Protein AF-A0A5J4QLD7-F1 (afdb_monomer_lite)

InterPro domains:
  IPR014721 Small ribosomal subunit protein uS5 domain 2-type fold, subgroup [G3DSA:3.30.230.10] (1-44)

Sequence (44 aa):
EAEKLGFKKFILPKHNLQGIDEKKRKIELIAIRKVEEGVKVVFG

Foldseek 3Di:
DCVVVVAQEDEDAQVVCVPDDPVPDNHHYHHDPDPVSVVVVVPD

Organism: NCBI:txid433724

pLDDT: mean 91.21, std 5.46, range [76.0, 97.19]

Radius of gyration: 10.99 Å; chains: 1; bounding box: 25×24×26 Å

Structure (mmCIF, N/CA/C/O backbone):
data_AF-A0A5J4QLD7-F1
#
_entry.id   AF-A0A5J4QLD7-F1
#
loop_
_atom_site.group_PDB
_atom_site.id
_atom_site.type_symbol
_atom_site.label_atom_id
_atom_site.label_alt_id
_atom_site.label_comp_id
_atom_site.label_asym_id
_atom_site.label_entity_id
_atom_site.label_seq_id
_atom_site.pdbx_PDB_ins_code
_atom_site.Cartn_x
_atom_site.Cartn_y
_atom_site.Cartn_z
_atom_site.occupancy
_atom_site.B_iso_or_equiv
_atom_site.auth_seq_id
_atom_site.auth_comp_id
_atom_site.auth_asym_id
_atom_site.auth_atom_id
_atom_site.pdbx_PDB_model_num
ATOM 1 N N . GLU A 1 1 ? -12.233 7.314 4.052 1.00 86.12 1 GLU A N 1
ATOM 2 C CA . GLU A 1 1 ? -13.229 6.973 3.011 1.00 86.12 1 GLU A CA 1
ATOM 3 C C . GLU A 1 1 ? -13.124 5.535 2.515 1.00 86.12 1 GLU A C 1
ATOM 5 O O . GLU A 1 1 ? -14.032 4.779 2.820 1.00 86.12 1 GLU A O 1
ATOM 10 N N . ALA A 1 2 ? -12.036 5.104 1.859 1.00 90.50 2 ALA A N 1
ATOM 11 C CA . ALA A 1 2 ? -11.916 3.728 1.340 1.00 90.50 2 ALA A CA 1
ATOM 12 C C . ALA A 1 2 ? -12.219 2.622 2.383 1.00 90.50 2 ALA A C 1
ATOM 14 O O . ALA A 1 2 ? -12.963 1.69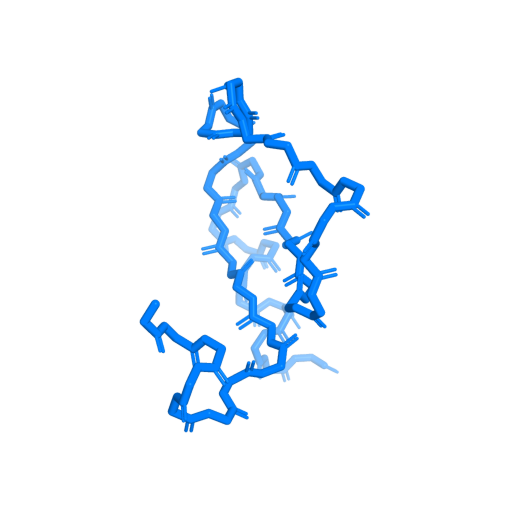0 2.098 1.00 90.50 2 ALA A O 1
ATOM 15 N N . GLU A 1 3 ? -11.749 2.771 3.624 1.00 89.94 3 GLU A N 1
ATOM 16 C CA . GLU A 1 3 ? -12.087 1.856 4.731 1.00 89.94 3 GLU A CA 1
ATOM 17 C C . GLU A 1 3 ? -13.590 1.741 5.003 1.00 89.94 3 GLU A C 1
ATOM 19 O O . GLU A 1 3 ? -14.094 0.648 5.244 1.00 89.94 3 GLU A O 1
ATOM 24 N N . LYS A 1 4 ? -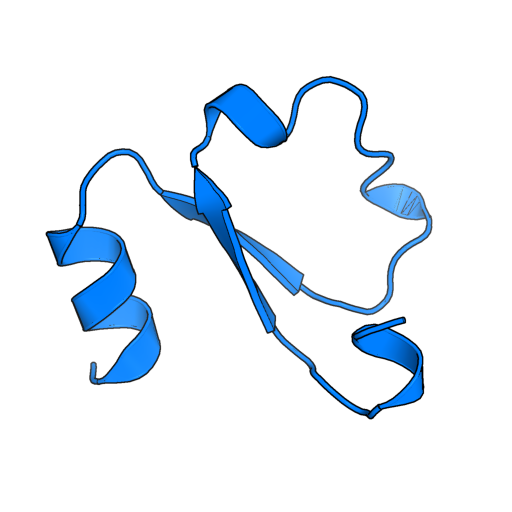14.319 2.864 4.948 1.00 91.50 4 LYS A N 1
ATOM 25 C CA . LYS A 1 4 ? -15.770 2.899 5.188 1.00 91.50 4 LYS A CA 1
ATOM 26 C C . LYS A 1 4 ? -16.538 2.189 4.074 1.00 91.50 4 LYS A C 1
ATOM 28 O O . LYS A 1 4 ? -17.594 1.628 4.327 1.00 91.50 4 LYS A O 1
ATOM 33 N N . LEU A 1 5 ? -15.988 2.200 2.861 1.00 94.88 5 LEU A N 1
ATOM 34 C CA . LEU A 1 5 ? -16.530 1.504 1.694 1.00 94.88 5 LEU A CA 1
ATOM 35 C C . LEU A 1 5 ? -16.154 0.009 1.664 1.00 94.88 5 LEU A C 1
ATOM 37 O O . LEU A 1 5 ? -16.504 -0.688 0.718 1.00 94.88 5 LEU A O 1
ATOM 41 N N . GLY A 1 6 ? -15.444 -0.497 2.680 1.00 93.25 6 GLY A N 1
ATOM 42 C CA . GLY A 1 6 ? -15.081 -1.911 2.792 1.00 93.25 6 GLY A CA 1
ATOM 43 C C . GLY A 1 6 ? -13.821 -2.316 2.022 1.00 93.25 6 GLY A C 1
ATOM 44 O O . GLY A 1 6 ? -13.512 -3.508 1.948 1.00 93.25 6 GLY A O 1
ATOM 45 N N . PHE A 1 7 ? -13.063 -1.359 1.473 1.00 94.19 7 PHE A N 1
ATOM 46 C CA . PHE A 1 7 ? -11.779 -1.663 0.844 1.00 94.19 7 PHE A CA 1
ATOM 47 C C . PHE A 1 7 ? -10.761 -2.114 1.894 1.00 94.19 7 PHE A C 1
ATOM 49 O O . PHE A 1 7 ? -10.567 -1.465 2.922 1.00 94.19 7 PHE A O 1
ATOM 56 N N . LYS A 1 8 ? -10.093 -3.235 1.607 1.00 92.56 8 LYS A N 1
ATOM 57 C CA . LYS A 1 8 ? -9.128 -3.876 2.516 1.00 92.56 8 LYS A CA 1
ATOM 58 C C . LYS A 1 8 ? -7.676 -3.511 2.225 1.00 92.56 8 LYS A C 1
ATOM 60 O O . LYS A 1 8 ? -6.850 -3.593 3.125 1.00 92.56 8 LYS A O 1
ATOM 65 N N . LYS A 1 9 ? -7.376 -3.103 0.990 1.00 93.75 9 LYS A N 1
ATOM 66 C CA . LYS A 1 9 ? -6.027 -2.784 0.511 1.00 93.75 9 LYS A CA 1
ATOM 67 C C . LYS A 1 9 ? -6.026 -1.446 -0.216 1.00 93.75 9 LYS A C 1
ATOM 69 O O . LYS A 1 9 ? -6.978 -1.132 -0.930 1.00 93.75 9 LYS A O 1
ATOM 74 N N . PHE A 1 10 ? -4.951 -0.687 -0.060 1.00 94.19 10 PHE A N 1
ATOM 75 C CA . PHE A 1 10 ? -4.714 0.577 -0.744 1.00 94.19 10 PHE A CA 1
ATOM 76 C C . PHE A 1 10 ? -3.294 0.595 -1.300 1.00 94.19 10 PHE A C 1
ATOM 78 O O . PHE A 1 10 ? -2.326 0.595 -0.54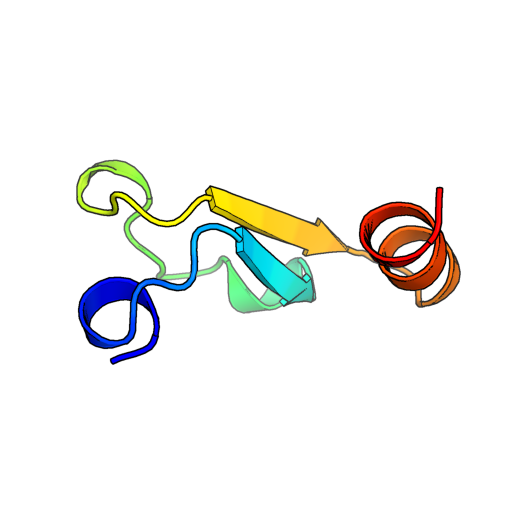3 1.00 94.19 10 PHE A O 1
ATOM 85 N N . ILE A 1 11 ? -3.175 0.598 -2.624 1.00 95.00 11 ILE A N 1
ATOM 86 C CA . ILE A 1 11 ? -1.884 0.656 -3.310 1.00 95.00 11 ILE A CA 1
ATOM 87 C C . ILE A 1 11 ? -1.533 2.123 -3.531 1.00 95.00 11 ILE A C 1
ATOM 89 O O . ILE A 1 11 ? -2.347 2.882 -4.055 1.00 95.00 11 ILE A O 1
ATOM 93 N N . LEU A 1 12 ? -0.327 2.524 -3.136 1.00 94.50 12 LEU A N 1
ATOM 94 C CA . LEU A 1 12 ? 0.137 3.902 -3.280 1.00 94.50 12 LEU A CA 1
ATOM 95 C C . LEU A 1 12 ? 1.639 3.979 -3.567 1.00 94.50 12 LEU A C 1
ATOM 97 O O . LEU A 1 12 ? 2.382 3.065 -3.206 1.00 94.50 12 LEU A O 1
ATOM 101 N N . PRO A 1 13 ? 2.133 5.072 -4.168 1.00 95.06 13 PRO A N 1
ATOM 102 C CA . PRO A 1 13 ? 3.566 5.280 -4.297 1.00 95.06 13 PRO A CA 1
ATOM 103 C C . PRO A 1 13 ? 4.238 5.384 -2.924 1.00 95.06 13 PRO A C 1
ATOM 105 O O . PRO A 1 13 ? 3.712 6.006 -2.001 1.00 95.06 13 PRO A O 1
ATOM 108 N N . LYS A 1 14 ? 5.448 4.833 -2.788 1.00 93.62 14 LYS A N 1
ATOM 109 C CA . LYS A 1 14 ? 6.185 4.820 -1.513 1.00 93.62 14 LYS A CA 1
ATOM 110 C C . LYS A 1 14 ? 6.393 6.212 -0.906 1.00 93.62 14 LYS A C 1
ATOM 112 O O . LYS A 1 14 ? 6.393 6.345 0.313 1.00 93.62 14 LYS A O 1
ATOM 117 N N . HIS A 1 15 ? 6.560 7.244 -1.729 1.00 92.88 15 HIS A N 1
ATOM 118 C CA . HIS A 1 15 ? 6.750 8.610 -1.236 1.00 92.88 15 HIS A CA 1
ATOM 119 C C . HIS A 1 15 ? 5.482 9.199 -0.592 1.00 92.88 15 HIS A C 1
ATOM 121 O O . HIS A 1 15 ? 5.593 10.081 0.251 1.00 92.88 15 HIS A O 1
ATOM 127 N N . ASN A 1 16 ? 4.291 8.673 -0.903 1.00 91.69 16 ASN A N 1
ATOM 128 C CA . ASN A 1 16 ? 3.035 9.099 -0.282 1.00 91.69 16 ASN A CA 1
ATOM 129 C C . ASN A 1 16 ? 2.832 8.549 1.134 1.00 91.69 16 ASN A C 1
ATOM 131 O O . ASN A 1 16 ? 1.907 8.989 1.808 1.00 91.69 16 ASN A O 1
ATOM 135 N N . LEU A 1 17 ? 3.664 7.611 1.603 1.00 88.00 17 LEU A N 1
ATOM 136 C CA . LEU A 1 17 ? 3.589 7.133 2.988 1.00 88.00 17 LEU A CA 1
ATOM 137 C C . LEU A 1 17 ? 4.008 8.203 4.002 1.00 88.00 17 LEU A C 1
ATOM 139 O O . LEU A 1 17 ? 3.657 8.108 5.177 1.00 88.00 17 LEU A O 1
ATOM 143 N N . GLN A 1 18 ? 4.756 9.224 3.573 1.00 87.94 18 GLN A N 1
ATOM 144 C CA . GLN A 1 18 ? 5.203 10.271 4.479 1.00 87.94 18 GLN A CA 1
ATOM 145 C C . GLN A 1 18 ? 3.996 11.022 5.057 1.00 87.94 18 GLN A C 1
ATOM 147 O O . GLN A 1 18 ? 3.203 11.614 4.332 1.00 87.94 18 GLN A O 1
ATOM 152 N N . GLY A 1 19 ? 3.863 10.991 6.384 1.00 82.69 19 GLY A N 1
ATOM 153 C CA . GLY A 1 19 ? 2.751 11.629 7.092 1.00 82.69 19 GLY A CA 1
ATOM 154 C C . GLY A 1 19 ? 1.484 10.775 7.204 1.00 82.69 19 GLY A C 1
ATOM 155 O O . GLY A 1 19 ? 0.497 11.243 7.772 1.00 82.69 19 GLY A O 1
ATOM 156 N N . ILE A 1 20 ? 1.490 9.525 6.723 1.00 86.88 20 ILE A N 1
ATOM 157 C CA . ILE A 1 20 ? 0.395 8.585 6.972 1.00 86.88 20 ILE A CA 1
ATOM 158 C C . ILE A 1 20 ? 0.646 7.842 8.290 1.00 86.88 20 ILE A C 1
ATOM 160 O O . ILE A 1 20 ? 1.615 7.104 8.428 1.00 86.88 20 ILE A O 1
ATOM 164 N N . ASP A 1 21 ? -0.250 8.019 9.265 1.00 82.69 21 ASP A N 1
ATOM 165 C CA . ASP A 1 21 ? -0.243 7.235 10.507 1.00 82.69 21 ASP A CA 1
ATOM 166 C C . ASP A 1 21 ? -0.771 5.816 10.232 1.00 82.69 21 ASP A C 1
ATOM 168 O O . ASP A 1 21 ? -1.978 5.601 10.075 1.00 82.69 21 ASP A O 1
ATOM 172 N N . GLU A 1 22 ? 0.152 4.859 10.137 1.00 76.00 22 GLU A N 1
ATOM 173 C CA . GLU A 1 22 ? -0.132 3.444 9.870 1.00 76.00 22 GLU A CA 1
ATOM 174 C C . GLU A 1 22 ? -0.810 2.748 11.060 1.00 76.00 22 GLU A C 1
ATOM 176 O O . GLU A 1 22 ? -1.596 1.823 10.874 1.00 76.00 22 GLU A O 1
ATOM 181 N N . LYS A 1 23 ? -0.581 3.215 12.296 1.00 76.88 23 LYS A N 1
ATOM 182 C CA . LYS A 1 23 ? -1.016 2.506 13.515 1.00 76.88 23 LYS A CA 1
ATOM 183 C C . LYS A 1 23 ? -2.522 2.566 13.769 1.00 76.88 23 LYS A C 1
ATOM 185 O O . LYS A 1 23 ? -3.029 1.823 14.604 1.00 76.88 23 LYS A O 1
ATOM 190 N N . LYS A 1 24 ? -3.240 3.462 13.090 1.00 79.56 24 LYS A N 1
ATOM 191 C CA . LYS A 1 24 ? -4.670 3.720 13.330 1.00 79.56 24 LYS A CA 1
ATOM 192 C C . LYS A 1 24 ? -5.591 3.172 12.242 1.00 79.56 24 LYS A C 1
ATOM 194 O O . LYS A 1 24 ? -6.796 3.405 12.309 1.00 79.56 24 LYS A O 1
ATOM 199 N N . ARG A 1 25 ? -5.048 2.478 11.240 1.00 82.81 25 ARG A N 1
ATOM 200 C CA . ARG A 1 25 ? -5.799 2.064 10.050 1.00 82.81 25 ARG A CA 1
ATOM 201 C C . ARG A 1 25 ? -6.041 0.561 10.036 1.00 82.81 25 ARG A C 1
ATOM 203 O O . ARG A 1 25 ? -5.192 -0.227 10.432 1.00 82.81 25 ARG A O 1
ATOM 210 N N . LYS A 1 26 ? -7.229 0.184 9.580 1.00 88.38 26 LYS A N 1
ATOM 211 C CA . LYS A 1 26 ? -7.639 -1.193 9.294 1.00 88.38 26 LYS A CA 1
ATOM 212 C C . LYS A 1 26 ? -7.371 -1.572 7.834 1.00 88.38 26 LYS A C 1
ATOM 214 O O . LYS A 1 26 ? -7.312 -2.760 7.535 1.00 88.38 26 LYS A O 1
ATOM 219 N N . ILE A 1 27 ? -7.230 -0.593 6.934 1.00 92.19 27 ILE A N 1
ATOM 220 C CA . ILE A 1 27 ? -6.817 -0.821 5.542 1.00 92.19 27 ILE A CA 1
ATOM 221 C C . ILE A 1 27 ? -5.310 -1.053 5.445 1.00 92.19 27 ILE A C 1
ATOM 223 O O . ILE A 1 27 ? -4.512 -0.286 5.983 1.00 92.19 27 ILE A O 1
ATOM 227 N N . GLU A 1 28 ? -4.927 -2.097 4.719 1.00 92.62 28 GLU A N 1
ATOM 228 C CA . GLU A 1 28 ? -3.535 -2.412 4.420 1.00 92.62 28 GLU A CA 1
ATOM 229 C C . GLU A 1 28 ? -2.992 -1.432 3.375 1.00 92.62 28 GLU A C 1
ATOM 231 O O . GLU A 1 28 ? -3.559 -1.283 2.289 1.00 92.62 28 GLU A O 1
ATOM 236 N N . LEU A 1 29 ? -1.889 -0.759 3.696 1.00 92.62 29 LEU A N 1
ATOM 237 C CA . LEU A 1 29 ? -1.209 0.146 2.775 1.00 92.62 29 LEU A CA 1
ATOM 238 C C . LEU A 1 29 ? -0.081 -0.602 2.069 1.00 92.62 29 LEU A C 1
ATOM 240 O O . LEU A 1 29 ? 0.852 -1.079 2.708 1.00 92.62 29 LEU A O 1
ATOM 244 N N . ILE A 1 30 ? -0.151 -0.671 0.744 1.00 94.31 30 ILE A N 1
ATOM 245 C CA . ILE A 1 30 ? 0.832 -1.366 -0.085 1.00 94.31 30 ILE A CA 1
ATOM 246 C C . ILE A 1 30 ? 1.610 -0.326 -0.880 1.00 94.31 30 ILE A C 1
ATOM 248 O O . ILE A 1 30 ? 1.151 0.186 -1.903 1.00 94.31 30 ILE A O 1
ATOM 252 N N . ALA A 1 31 ? 2.795 0.012 -0.378 1.00 94.88 31 ALA A N 1
ATOM 253 C CA . ALA A 1 31 ? 3.668 0.987 -1.008 1.00 94.88 31 ALA A CA 1
ATOM 254 C C . ALA A 1 31 ? 4.485 0.381 -2.150 1.00 94.88 31 ALA A C 1
ATOM 256 O O . ALA A 1 31 ? 5.253 -0.556 -1.940 1.00 94.88 31 ALA A O 1
ATOM 257 N N . ILE A 1 32 ? 4.384 0.983 -3.332 1.00 97.19 32 ILE A N 1
ATOM 258 C CA . ILE A 1 32 ? 5.098 0.556 -4.540 1.00 97.19 32 ILE A CA 1
ATOM 259 C C . ILE A 1 32 ? 6.114 1.607 -4.990 1.00 97.19 32 ILE A C 1
ATOM 261 O O . ILE A 1 32 ? 5.964 2.804 -4.719 1.00 97.19 32 ILE A O 1
ATOM 265 N N . ARG A 1 33 ? 7.171 1.173 -5.683 1.00 96.19 33 ARG A N 1
ATOM 266 C CA . ARG A 1 33 ? 8.127 2.075 -6.347 1.00 96.19 33 ARG A CA 1
ATOM 267 C C . ARG A 1 33 ? 7.959 2.062 -7.859 1.00 96.19 33 ARG A C 1
ATOM 269 O O . ARG A 1 33 ? 8.262 3.066 -8.497 1.00 96.19 33 ARG A O 1
ATOM 276 N N . LYS A 1 34 ? 7.494 0.943 -8.414 1.00 96.50 34 LYS A N 1
ATOM 277 C CA . LYS A 1 34 ? 7.268 0.748 -9.843 1.00 96.50 34 LYS A CA 1
ATOM 278 C C . LYS A 1 34 ? 5.870 0.206 -10.126 1.00 96.50 34 LYS A C 1
ATOM 280 O O . LYS A 1 34 ? 5.227 -0.381 -9.256 1.00 96.50 34 LYS A O 1
ATOM 285 N N . VAL A 1 35 ? 5.409 0.396 -11.358 1.00 95.12 35 VAL A N 1
ATOM 286 C CA . VAL A 1 35 ? 4.060 0.004 -11.793 1.00 95.12 35 VAL A CA 1
ATOM 287 C C . VAL A 1 35 ? 3.890 -1.516 -11.764 1.00 95.12 35 VAL A C 1
ATOM 289 O O . VAL A 1 35 ? 2.844 -2.010 -11.352 1.00 95.12 35 VAL A O 1
ATOM 292 N N . GLU A 1 36 ? 4.933 -2.263 -12.118 1.00 96.75 36 GLU A N 1
ATOM 293 C CA . GLU A 1 36 ? 4.934 -3.725 -12.178 1.00 96.75 36 GLU A CA 1
ATOM 294 C C . GLU A 1 36 ? 4.635 -4.363 -10.813 1.00 96.75 36 GLU A C 1
ATOM 296 O O . GLU A 1 36 ? 3.965 -5.393 -10.741 1.00 96.75 36 GLU A O 1
ATOM 301 N N . GLU A 1 37 ? 5.071 -3.729 -9.719 1.00 96.19 37 GLU A N 1
ATOM 302 C CA . GLU A 1 37 ? 4.745 -4.165 -8.356 1.00 96.19 37 GLU A CA 1
ATOM 303 C C . GLU A 1 37 ? 3.238 -4.049 -8.093 1.00 96.19 37 GLU A C 1
ATOM 305 O O . GLU A 1 37 ? 2.628 -4.978 -7.571 1.00 96.19 37 GLU A O 1
ATOM 310 N N . GLY A 1 38 ? 2.620 -2.939 -8.512 1.00 96.00 38 GLY A N 1
ATOM 311 C CA . GLY A 1 38 ? 1.178 -2.727 -8.387 1.00 96.00 38 GLY A CA 1
ATOM 312 C C . GLY A 1 38 ? 0.370 -3.726 -9.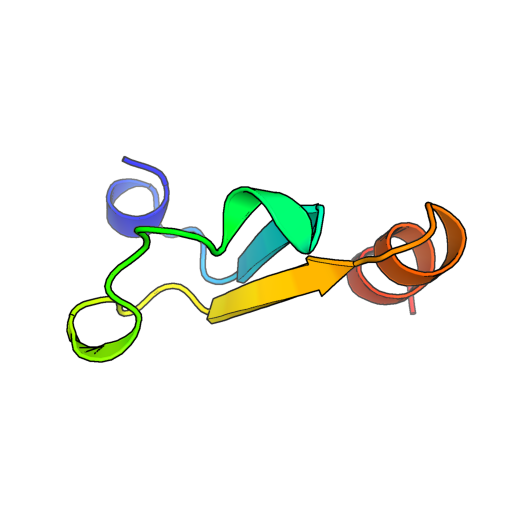214 1.00 96.00 38 GLY A C 1
ATOM 313 O O . GLY A 1 38 ? -0.592 -4.298 -8.710 1.00 96.00 38 GLY A O 1
ATOM 314 N N . VAL A 1 39 ? 0.798 -4.000 -10.450 1.00 95.75 39 VAL A N 1
ATOM 315 C CA . VAL A 1 39 ? 0.166 -5.012 -11.315 1.00 95.75 39 VAL A CA 1
ATOM 316 C C . VAL A 1 39 ? 0.205 -6.388 -10.651 1.00 95.75 39 VAL A C 1
ATOM 318 O O . VAL A 1 39 ? -0.822 -7.060 -10.590 1.00 95.75 39 VAL A O 1
ATOM 321 N N . LYS A 1 40 ? 1.347 -6.786 -10.079 1.00 95.81 40 LYS A N 1
ATOM 322 C CA . LYS A 1 40 ? 1.462 -8.055 -9.349 1.00 95.81 40 LYS A CA 1
ATOM 323 C C . LYS A 1 40 ? 0.551 -8.109 -8.121 1.00 95.81 40 LYS A C 1
ATOM 325 O O . LYS A 1 40 ? 0.001 -9.156 -7.835 1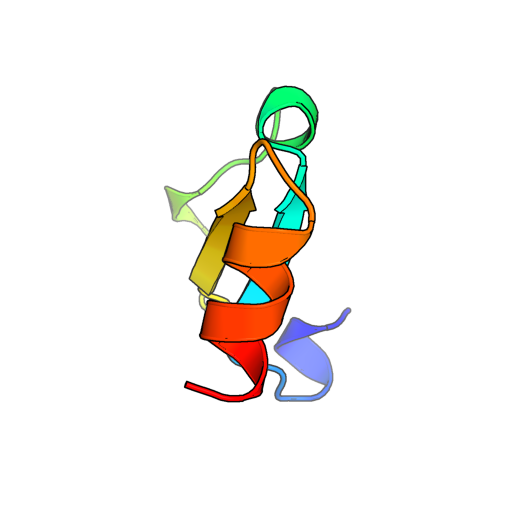.00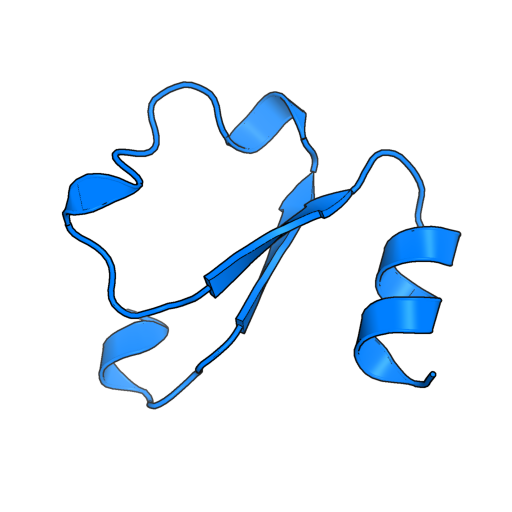 95.81 40 LYS A O 1
ATOM 330 N N . VAL A 1 41 ? 0.369 -7.004 -7.401 1.00 94.19 41 VAL A N 1
ATOM 331 C CA . VAL A 1 41 ? -0.525 -6.961 -6.228 1.00 94.19 41 VAL A CA 1
ATOM 332 C C . VAL A 1 41 ? -2.000 -7.108 -6.620 1.00 94.19 41 VAL A C 1
ATOM 334 O O . VAL A 1 41 ? -2.789 -7.627 -5.833 1.00 94.19 41 VAL A O 1
ATOM 337 N N . VAL A 1 42 ? -2.382 -6.632 -7.808 1.00 93.62 42 VAL A N 1
ATOM 338 C CA . VAL A 1 42 ? -3.771 -6.683 -8.292 1.00 93.62 42 VAL A CA 1
ATOM 339 C C . VAL A 1 42 ? -4.097 -8.012 -8.980 1.00 93.62 42 VAL A C 1
ATOM 341 O O . VAL A 1 42 ? -5.216 -8.498 -8.833 1.00 93.62 42 VAL A O 1
ATOM 344 N N . PHE A 1 43 ? -3.150 -8.589 -9.725 1.00 94.94 43 PHE A N 1
ATOM 345 C CA . PHE A 1 43 ? -3.401 -9.723 -10.626 1.00 94.94 43 PHE A CA 1
ATOM 346 C C . PHE A 1 43 ? -2.543 -10.971 -10.364 1.00 94.94 43 PHE A C 1
ATOM 348 O O . PHE A 1 43 ? -2.739 -11.974 -11.049 1.00 94.94 43 PHE A O 1
ATOM 355 N N . GLY A 1 44 ? -1.572 -10.906 -9.450 1.00 82.69 44 GLY A N 1
ATOM 356 C CA . GLY A 1 44 ? -0.730 -12.038 -9.043 1.00 82.69 44 GLY A CA 1
ATOM 357 C C . GLY A 1 44 ? -1.241 -12.716 -7.784 1.00 82.69 44 GLY A C 1
ATOM 358 O O . GLY A 1 44 ? -1.002 -13.936 -7.679 1.00 82.69 44 GLY A O 1
#

Secondary structure (DSSP, 8-state):
-TTTTT--EEEEEGGGGTT--GGG-SSEEEEESSHHHHHHHHH-